Protein AF-A0A1M5Z3T8-F1 (afdb_monomer_lite)

Radius of gyration: 28.8 Å; chains: 1; bounding box: 44×48×81 Å

pLDDT: mean 83.44, std 13.47, range [49.31, 97.25]

Structure (mmCIF, N/CA/C/O backbone):
data_AF-A0A1M5Z3T8-F1
#
_entry.id   AF-A0A1M5Z3T8-F1
#
loop_
_atom_site.group_PDB
_atom_site.id
_atom_site.type_symbol
_atom_site.label_atom_id
_atom_site.label_alt_id
_atom_site.label_comp_id
_atom_site.label_asym_id
_atom_site.label_entity_id
_atom_site.label_seq_id
_atom_site.pdbx_PDB_ins_code
_atom_site.Cartn_x
_atom_site.Cartn_y
_atom_site.Cartn_z
_atom_site.occupancy
_atom_site.B_iso_or_equiv
_atom_site.auth_seq_id
_atom_site.auth_comp_id
_atom_site.auth_asym_id
_atom_site.auth_atom_id
_atom_site.pdbx_PDB_model_num
ATOM 1 N N . MET A 1 1 ? -19.976 29.732 -45.040 1.00 52.69 1 MET A N 1
ATOM 2 C CA . MET A 1 1 ? -19.047 28.698 -44.540 1.00 52.69 1 MET A CA 1
ATOM 3 C C . MET A 1 1 ? -19.872 27.448 -44.289 1.00 52.69 1 MET A C 1
ATOM 5 O O . MET A 1 1 ? -20.848 27.534 -43.551 1.00 52.69 1 MET A O 1
ATOM 9 N N . ASN A 1 2 ? -19.592 26.350 -44.991 1.00 54.47 2 ASN A N 1
ATOM 10 C CA . ASN A 1 2 ? -20.434 25.154 -44.919 1.00 54.47 2 ASN A CA 1
ATOM 11 C C . ASN A 1 2 ? -20.054 24.329 -43.684 1.00 54.47 2 ASN A C 1
ATOM 13 O O . ASN A 1 2 ? -18.873 24.131 -43.423 1.00 54.47 2 ASN A O 1
ATOM 17 N N . LYS A 1 3 ? -21.057 23.829 -42.954 1.00 58.22 3 LYS A N 1
ATOM 18 C CA . LYS A 1 3 ? -20.931 22.997 -41.741 1.00 58.22 3 LYS A CA 1
ATOM 19 C C . LYS A 1 3 ? -19.776 21.962 -41.753 1.00 58.22 3 LYS A C 1
ATOM 21 O O . LYS A 1 3 ? -19.036 21.942 -40.775 1.00 58.22 3 LYS A O 1
ATOM 26 N N . PRO A 1 4 ? -19.529 21.193 -42.837 1.00 69.88 4 PRO A N 1
ATOM 27 C CA . PRO A 1 4 ? -18.405 20.246 -42.890 1.00 69.88 4 PRO A CA 1
ATOM 28 C C . PRO A 1 4 ? -17.015 20.901 -42.827 1.00 69.88 4 PRO A C 1
ATOM 30 O O . PRO A 1 4 ? -16.107 20.354 -42.220 1.00 69.88 4 PRO A O 1
ATOM 33 N N . GLN A 1 5 ? -16.846 22.108 -43.374 1.00 70.69 5 GLN A N 1
ATOM 34 C CA . GLN A 1 5 ? -15.559 22.819 -43.344 1.00 70.69 5 GLN A CA 1
ATOM 35 C C . GLN A 1 5 ? -15.202 23.296 -41.932 1.00 70.69 5 GLN A C 1
ATOM 37 O O . GLN A 1 5 ? -14.030 23.438 -41.605 1.00 70.69 5 GLN A O 1
ATOM 42 N N . ILE A 1 6 ? -16.216 23.548 -41.099 1.00 74.88 6 ILE A N 1
ATOM 43 C CA . ILE A 1 6 ? -16.035 23.933 -39.697 1.00 74.88 6 ILE A CA 1
ATOM 44 C C . ILE A 1 6 ? -15.650 22.705 -38.869 1.00 74.88 6 ILE A C 1
ATOM 46 O O . ILE A 1 6 ? -14.782 22.806 -38.011 1.00 74.88 6 ILE A O 1
ATOM 50 N N . GLU A 1 7 ? -16.254 21.545 -39.140 1.00 73.38 7 GLU A N 1
ATOM 51 C CA . GLU A 1 7 ? -15.909 20.288 -38.465 1.00 73.38 7 GLU A CA 1
ATOM 52 C C . GLU A 1 7 ? -14.488 19.826 -38.802 1.00 73.38 7 GLU A C 1
ATOM 54 O O . GLU A 1 7 ? -13.749 19.436 -37.898 1.00 73.38 7 GLU A O 1
ATOM 59 N N . ASP A 1 8 ? -14.075 19.936 -40.065 1.00 78.62 8 ASP A N 1
ATOM 60 C CA . ASP A 1 8 ? -12.707 19.613 -40.480 1.00 78.62 8 ASP A CA 1
ATOM 61 C C . ASP A 1 8 ? -11.691 20.606 -39.904 1.00 78.62 8 ASP A C 1
ATOM 63 O O . ASP A 1 8 ? -10.666 20.192 -39.367 1.00 78.62 8 ASP A O 1
ATOM 67 N N . ALA A 1 9 ? -11.997 21.909 -39.917 1.00 78.50 9 ALA A N 1
ATOM 68 C CA . ALA A 1 9 ? -11.150 22.919 -39.283 1.00 78.50 9 ALA A CA 1
ATOM 69 C C . ALA A 1 9 ? -11.030 22.700 -37.766 1.00 78.50 9 ALA A C 1
ATOM 71 O O . ALA A 1 9 ? -9.950 22.854 -37.202 1.00 78.50 9 ALA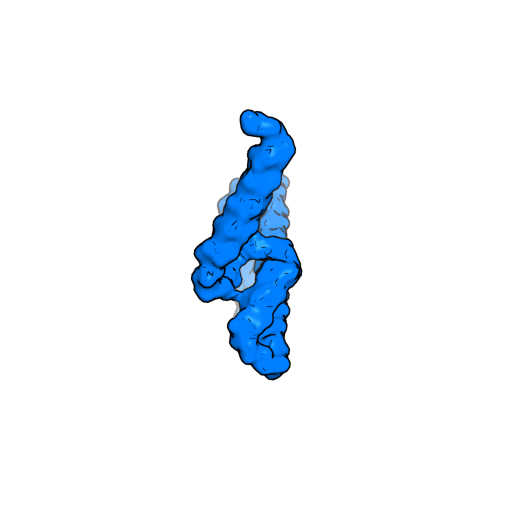 A O 1
ATOM 72 N N . PHE A 1 10 ? -12.117 22.292 -37.108 1.00 80.50 10 PHE A N 1
ATOM 73 C CA . PHE A 1 10 ? -12.120 21.986 -35.681 1.00 80.50 10 PHE A CA 1
ATOM 74 C C . PHE A 1 10 ? -11.296 20.735 -35.363 1.00 80.50 10 PHE A C 1
ATOM 76 O O . PHE A 1 10 ? -10.543 20.735 -34.394 1.00 80.50 10 PHE A O 1
ATOM 83 N N . ARG A 1 11 ? -11.386 19.684 -36.189 1.00 77.38 11 ARG A N 1
ATOM 84 C CA . ARG A 1 11 ? -10.555 18.477 -36.052 1.00 77.38 11 ARG A CA 1
ATOM 85 C C . ARG A 1 11 ? -9.074 18.782 -36.243 1.00 77.38 11 ARG A C 1
ATOM 87 O O . ARG A 1 11 ? -8.271 18.314 -35.443 1.00 77.38 11 ARG A O 1
ATOM 94 N N . SER A 1 12 ? -8.724 19.571 -37.255 1.00 80.81 12 SER A N 1
ATOM 95 C CA . SER A 1 12 ? -7.337 19.978 -37.493 1.00 80.81 12 SER A CA 1
ATOM 96 C C . SER A 1 12 ? -6.794 20.835 -36.351 1.00 80.81 12 SER A C 1
ATOM 98 O O . SER A 1 12 ? -5.709 20.549 -35.861 1.00 80.81 12 SER A O 1
ATOM 100 N N . ALA A 1 13 ? -7.578 21.793 -35.844 1.00 79.31 13 ALA A N 1
ATOM 101 C CA . ALA A 1 13 ? -7.195 22.598 -34.683 1.00 79.31 13 ALA A CA 1
ATOM 102 C C . ALA A 1 13 ? -6.996 21.744 -33.418 1.00 79.31 13 ALA A C 1
ATOM 104 O O . ALA A 1 13 ? -6.080 21.988 -32.642 1.00 79.31 13 ALA A O 1
ATOM 105 N N . LEU A 1 14 ? -7.813 20.704 -33.219 1.00 75.44 14 LEU A N 1
ATOM 106 C CA . LEU A 1 14 ? -7.650 19.760 -32.108 1.00 75.44 14 LEU A CA 1
ATOM 107 C C . LEU A 1 14 ? -6.345 18.964 -32.216 1.00 75.44 14 LEU A C 1
ATOM 109 O O . LEU A 1 14 ? -5.657 18.785 -31.217 1.00 75.44 14 LEU A O 1
ATOM 113 N N . VAL A 1 15 ? -5.997 18.523 -33.426 1.00 74.38 15 VAL A N 1
ATOM 114 C CA . VAL A 1 15 ? -4.746 17.801 -33.691 1.00 74.38 15 VAL A CA 1
ATOM 115 C C . VAL A 1 15 ? -3.532 18.716 -33.517 1.00 74.38 15 VAL A C 1
ATOM 117 O O . VAL A 1 15 ? -2.543 18.293 -32.926 1.00 74.38 15 VAL A O 1
ATOM 120 N N . GLU A 1 16 ? -3.607 19.968 -33.968 1.00 68.12 16 GLU A N 1
ATOM 121 C CA . GLU A 1 16 ? -2.548 20.964 -33.763 1.00 68.12 16 GLU A CA 1
ATOM 122 C C . GLU A 1 16 ? -2.375 21.305 -32.277 1.00 68.12 16 GLU A C 1
ATOM 124 O O . GLU A 1 16 ? -1.251 21.310 -31.788 1.00 68.12 16 GLU A O 1
ATOM 129 N N . MET A 1 17 ? -3.462 21.469 -31.517 1.00 66.88 17 MET A N 1
ATOM 130 C CA . MET A 1 17 ? -3.397 21.702 -30.067 1.00 66.88 17 MET A CA 1
ATOM 131 C C . MET A 1 17 ? -2.856 20.491 -29.286 1.00 66.88 17 MET A C 1
ATOM 133 O O . MET A 1 17 ? -2.147 20.664 -28.293 1.00 66.88 17 MET A O 1
ATOM 137 N N . GLU A 1 18 ? -3.166 19.263 -29.717 1.00 59.41 18 GLU A N 1
ATOM 138 C CA . GLU A 1 18 ? -2.564 18.041 -29.162 1.00 59.41 18 GLU A CA 1
ATOM 139 C C . GLU A 1 18 ? -1.063 17.949 -29.479 1.00 59.41 18 GLU A C 1
ATOM 141 O O . GLU A 1 18 ? -0.291 17.454 -28.656 1.00 59.41 18 GLU A O 1
ATOM 146 N N . GLN A 1 19 ? -0.636 18.450 -30.643 1.00 56.91 19 GLN A N 1
ATOM 147 C CA . GLN A 1 19 ? 0.771 18.510 -31.035 1.00 56.91 19 GLN A CA 1
ATOM 148 C C . GLN A 1 19 ? 1.520 19.657 -30.346 1.00 56.91 19 GLN A C 1
ATOM 150 O O . GLN A 1 19 ? 2.661 19.459 -29.953 1.00 56.91 19 GLN A O 1
ATOM 155 N N . GLU A 1 20 ? 0.914 20.819 -30.109 1.00 55.06 20 GLU A N 1
ATOM 156 C CA . GLU A 1 20 ? 1.538 21.938 -29.381 1.00 55.06 20 GLU A CA 1
ATOM 157 C C . GLU A 1 20 ? 1.740 21.646 -27.883 1.00 55.06 20 GLU A C 1
ATOM 159 O O . GLU A 1 20 ? 2.617 22.231 -27.247 1.00 55.06 20 GLU A O 1
ATOM 164 N N . GLN A 1 21 ? 1.008 20.682 -27.312 1.00 54.50 21 GLN A N 1
ATOM 165 C CA . GLN A 1 21 ? 1.272 20.159 -25.963 1.00 54.50 21 GLN A CA 1
ATOM 166 C C . GLN A 1 21 ? 2.484 19.211 -25.879 1.00 54.50 21 GLN A C 1
ATOM 168 O O . GLN A 1 21 ? 2.741 18.646 -24.814 1.00 54.50 21 GLN A O 1
ATOM 173 N N . SER A 1 22 ? 3.273 19.061 -26.948 1.00 50.09 22 SER A N 1
ATOM 174 C CA . SER A 1 22 ? 4.541 18.315 -26.948 1.00 50.09 22 SER A CA 1
ATOM 175 C C . SER A 1 22 ? 5.699 19.087 -26.291 1.00 50.09 22 SER A C 1
ATOM 177 O O . SER A 1 22 ? 6.797 19.224 -26.826 1.00 50.09 22 SER A O 1
ATOM 179 N N . GLY A 1 23 ? 5.481 19.545 -25.055 1.00 54.25 23 GLY A N 1
ATOM 180 C CA . GLY A 1 23 ? 6.581 19.643 -24.094 1.00 54.25 23 GLY A CA 1
ATOM 181 C C . GLY A 1 23 ? 7.142 18.242 -23.786 1.00 54.25 23 GLY A C 1
ATOM 182 O O . GLY A 1 23 ? 6.598 17.253 -24.279 1.00 54.25 23 GLY A O 1
ATOM 183 N N . PRO A 1 24 ? 8.205 18.106 -22.969 1.00 52.50 24 PRO A N 1
ATOM 184 C CA . PRO A 1 24 ? 8.707 16.787 -22.577 1.00 52.50 24 PRO A CA 1
ATOM 185 C C . PRO A 1 24 ? 7.537 15.947 -22.053 1.00 52.50 24 PRO A C 1
ATOM 187 O O . PRO A 1 24 ? 6.904 16.339 -21.070 1.00 52.50 24 PRO A O 1
ATOM 190 N N . THR A 1 25 ? 7.189 14.859 -22.748 1.00 58.25 25 THR A N 1
ATOM 191 C CA . THR A 1 25 ? 5.962 14.110 -22.462 1.00 58.25 25 THR A CA 1
ATOM 192 C C . THR A 1 25 ? 6.104 13.471 -21.087 1.00 58.25 25 THR A C 1
ATOM 194 O O . THR A 1 25 ? 6.842 12.511 -20.893 1.00 58.25 25 THR A O 1
ATOM 197 N N . GLN A 1 26 ? 5.441 14.052 -20.094 1.00 63.41 26 GLN A N 1
ATOM 198 C CA . GLN A 1 26 ? 5.452 13.545 -18.729 1.00 63.41 26 GLN A CA 1
ATOM 199 C C . GLN A 1 26 ? 4.351 12.500 -18.574 1.00 63.41 26 GLN A C 1
ATOM 201 O O . GLN A 1 26 ? 3.262 12.640 -19.133 1.00 63.41 26 GLN A O 1
ATOM 206 N N . LEU A 1 27 ? 4.611 11.463 -17.776 1.00 70.88 27 LEU A N 1
ATOM 207 C CA . LEU A 1 27 ? 3.551 10.573 -17.311 1.00 70.88 27 LEU A CA 1
ATOM 208 C C . LEU A 1 27 ? 2.607 11.383 -16.416 1.00 70.88 27 LEU A C 1
ATOM 210 O O . LEU A 1 27 ? 2.963 11.747 -15.295 1.00 70.88 27 LEU A O 1
ATOM 214 N N . THR A 1 28 ? 1.408 11.686 -16.912 1.00 76.06 28 THR A N 1
ATOM 215 C CA . THR A 1 28 ? 0.408 12.461 -16.171 1.00 76.06 28 THR A CA 1
ATOM 216 C C . THR A 1 28 ? -0.720 11.569 -15.646 1.00 76.06 28 THR A C 1
ATOM 218 O O . THR A 1 28 ? -1.045 10.543 -16.251 1.00 76.06 28 THR A O 1
ATOM 221 N N . PRO A 1 29 ? -1.403 11.970 -14.554 1.00 72.62 29 PRO A N 1
ATOM 222 C CA . PRO A 1 29 ? -2.564 11.240 -14.037 1.00 72.62 29 PRO A CA 1
ATOM 223 C C . PRO A 1 29 ? -3.740 11.114 -15.024 1.00 72.62 29 PRO A C 1
ATOM 225 O O . PRO A 1 29 ? -4.654 10.324 -14.789 1.00 72.62 29 PRO A O 1
ATOM 228 N N . SER A 1 30 ? -3.765 11.905 -16.104 1.00 73.31 30 SER A N 1
ATOM 229 C CA . SER A 1 30 ? -4.822 11.874 -17.122 1.00 73.31 30 SER A CA 1
ATOM 230 C C . SER A 1 30 ? -4.610 10.801 -18.194 1.00 73.31 30 SER A C 1
ATOM 232 O O . SER A 1 30 ? -5.548 10.510 -18.938 1.00 73.31 30 SER A O 1
ATOM 234 N N . MET A 1 31 ? -3.431 10.174 -18.260 1.00 77.56 31 MET A N 1
ATOM 235 C CA . MET A 1 31 ? -3.154 9.081 -19.192 1.00 77.56 31 MET A CA 1
ATOM 236 C C . MET A 1 31 ? -3.908 7.821 -18.771 1.00 77.56 31 MET A C 1
ATOM 238 O O . MET A 1 31 ? -3.631 7.228 -17.730 1.00 77.56 31 MET A O 1
ATOM 242 N N . ARG A 1 32 ? -4.887 7.409 -19.583 1.00 74.19 32 ARG A N 1
ATOM 243 C CA . ARG A 1 32 ? -5.799 6.291 -19.264 1.00 74.19 32 ARG A CA 1
ATOM 244 C C . ARG A 1 32 ? -5.705 5.118 -20.230 1.00 74.19 32 ARG A C 1
ATOM 246 O O . ARG A 1 32 ? -6.372 4.110 -20.014 1.00 74.19 32 ARG A O 1
ATOM 253 N N . ASN A 1 33 ? -4.923 5.241 -21.301 1.00 81.06 33 ASN A N 1
ATOM 254 C CA . ASN A 1 33 ? -4.799 4.195 -22.309 1.00 81.06 33 ASN A CA 1
ATOM 255 C C . ASN A 1 33 ? -3.338 3.821 -22.585 1.00 81.06 33 ASN A C 1
ATOM 257 O O . ASN A 1 33 ? -2.415 4.622 -22.433 1.00 81.06 33 ASN A O 1
ATOM 261 N N . GLN A 1 34 ? -3.151 2.575 -23.022 1.00 81.81 34 GLN A N 1
ATOM 262 C CA . GLN A 1 34 ? -1.839 1.983 -23.270 1.00 81.81 34 GLN A CA 1
ATOM 263 C C . GLN A 1 34 ? -1.045 2.734 -24.347 1.00 81.81 34 GLN A C 1
ATOM 265 O O . GLN A 1 34 ? 0.172 2.832 -24.241 1.00 81.81 34 GLN A O 1
ATOM 270 N N . LYS A 1 35 ? -1.716 3.284 -25.368 1.00 82.19 35 LYS A N 1
ATOM 271 C CA . LYS A 1 35 ? -1.064 4.007 -26.470 1.00 82.19 35 LYS A CA 1
ATOM 272 C C . LYS A 1 35 ? -0.396 5.295 -25.980 1.00 82.19 35 LYS A C 1
ATOM 274 O O . LYS A 1 35 ? 0.745 5.554 -26.339 1.00 82.19 35 LYS A O 1
ATOM 279 N N . GLN A 1 36 ? -1.072 6.061 -25.124 1.00 80.94 36 GLN A N 1
ATOM 280 C CA . GLN A 1 36 ? -0.521 7.271 -24.505 1.00 80.94 36 GLN A CA 1
ATOM 281 C C . GLN A 1 36 ? 0.683 6.951 -23.618 1.00 80.94 36 GLN A C 1
ATOM 283 O O . GLN A 1 36 ? 1.721 7.590 -23.747 1.00 80.94 36 GLN A O 1
ATOM 288 N N . MET A 1 37 ? 0.567 5.928 -22.764 1.00 83.88 37 MET A N 1
ATOM 289 C CA . MET A 1 37 ? 1.669 5.512 -21.891 1.00 83.88 37 MET A CA 1
ATOM 290 C C . MET A 1 37 ? 2.866 5.001 -22.695 1.00 83.88 37 MET A C 1
ATOM 292 O O . MET A 1 37 ? 4.000 5.355 -22.395 1.00 83.88 37 MET A O 1
ATOM 296 N N . ARG A 1 38 ? 2.622 4.211 -23.747 1.00 84.94 38 ARG A N 1
ATOM 297 C CA . ARG A 1 38 ? 3.681 3.701 -24.617 1.00 84.94 38 ARG A CA 1
ATOM 298 C C . ARG A 1 38 ? 4.418 4.826 -25.336 1.00 84.94 38 ARG A C 1
ATOM 300 O O . ARG A 1 38 ? 5.637 4.833 -25.307 1.00 84.94 38 ARG A O 1
ATOM 307 N N . ASN A 1 39 ? 3.698 5.792 -25.905 1.00 83.38 39 ASN A N 1
ATOM 308 C CA . ASN A 1 39 ? 4.320 6.930 -26.583 1.00 83.38 39 ASN A CA 1
ATOM 309 C C . ASN A 1 39 ? 5.274 7.706 -25.662 1.00 83.38 39 ASN A C 1
ATOM 311 O O . ASN A 1 39 ? 6.306 8.179 -26.118 1.00 83.38 39 ASN A O 1
ATOM 315 N N . VAL A 1 40 ? 4.940 7.830 -24.375 1.00 83.25 40 VAL A N 1
ATOM 316 C CA . VAL A 1 40 ? 5.816 8.469 -23.382 1.00 83.25 40 VAL A CA 1
ATOM 317 C C . VAL A 1 40 ? 7.049 7.618 -23.120 1.00 83.25 40 VAL A C 1
ATOM 319 O O . VAL A 1 40 ? 8.160 8.128 -23.149 1.00 83.25 40 VAL A O 1
ATOM 322 N N . LEU A 1 41 ? 6.857 6.322 -22.865 1.00 84.94 41 LEU A N 1
ATOM 323 C CA . LEU A 1 41 ? 7.959 5.411 -22.562 1.00 84.94 41 LEU A CA 1
ATOM 324 C C . LEU A 1 41 ? 8.928 5.271 -23.744 1.00 84.94 41 LEU A C 1
ATOM 326 O O . LEU A 1 41 ? 10.135 5.224 -23.526 1.00 84.94 41 LEU A O 1
ATOM 330 N N . ASP A 1 42 ? 8.416 5.281 -24.977 1.00 85.62 42 ASP A N 1
ATOM 331 C CA . ASP A 1 42 ? 9.223 5.229 -26.200 1.00 85.62 42 ASP A CA 1
ATOM 332 C C . ASP A 1 42 ? 10.103 6.490 -26.353 1.00 85.62 42 ASP A C 1
ATOM 334 O O . ASP A 1 42 ? 11.213 6.402 -26.869 1.00 85.62 42 ASP A O 1
ATOM 338 N N . GLN A 1 43 ? 9.666 7.652 -25.849 1.00 85.31 43 GLN A N 1
ATOM 339 C CA . GLN A 1 43 ? 10.468 8.887 -25.849 1.00 85.31 43 GLN A CA 1
ATOM 340 C C . GLN A 1 43 ? 11.576 8.913 -24.792 1.00 85.31 43 GLN A C 1
ATOM 342 O O . GLN A 1 43 ? 12.468 9.755 -24.865 1.00 85.31 43 GLN A O 1
ATOM 347 N N . LEU A 1 44 ? 11.524 8.031 -23.792 1.00 84.56 44 LEU A N 1
ATOM 348 C CA . LEU A 1 44 ? 12.538 7.976 -22.738 1.00 84.56 44 LEU A CA 1
ATOM 349 C C . LEU A 1 44 ? 13.811 7.238 -23.178 1.00 84.56 44 LEU A C 1
ATOM 351 O O . LEU A 1 44 ? 14.780 7.226 -22.422 1.00 84.56 44 LEU A O 1
ATOM 355 N N . GLU A 1 45 ? 13.797 6.612 -24.363 1.00 85.62 45 GLU A N 1
ATOM 356 C CA . GLU A 1 45 ? 14.920 5.860 -24.946 1.00 85.62 45 GLU A CA 1
ATOM 357 C C . GLU A 1 45 ? 15.541 4.843 -23.968 1.00 85.62 45 GLU A C 1
ATOM 359 O O . GLU A 1 45 ? 16.749 4.596 -23.948 1.00 85.62 45 GLU A O 1
ATOM 364 N N . TRP A 1 46 ? 14.710 4.252 -23.106 1.00 90.50 46 TRP A N 1
ATOM 365 C CA . TRP A 1 46 ? 15.163 3.294 -22.107 1.00 90.50 46 TRP A CA 1
ATOM 366 C C . TRP A 1 46 ? 15.628 1.988 -22.746 1.00 90.50 46 TRP A C 1
ATOM 368 O O . TRP A 1 46 ? 14.969 1.420 -23.613 1.00 90.50 46 TRP A O 1
ATOM 378 N N . SER A 1 47 ? 16.740 1.461 -22.238 1.00 92.88 47 SER A N 1
ATOM 379 C CA . SER A 1 47 ? 17.176 0.098 -22.542 1.00 92.88 47 SER A CA 1
ATOM 380 C C . SER A 1 47 ? 16.192 -0.941 -21.996 1.00 92.88 47 SER A C 1
ATOM 382 O O . SER A 1 47 ? 15.505 -0.702 -20.998 1.00 92.88 47 SER A O 1
ATOM 384 N N . ASP A 1 48 ? 16.212 -2.149 -22.561 1.00 92.88 48 ASP A N 1
ATOM 385 C CA . ASP A 1 48 ? 15.403 -3.279 -22.078 1.00 92.88 48 ASP A CA 1
ATOM 386 C C . ASP A 1 48 ? 15.587 -3.535 -20.576 1.00 92.88 48 ASP A C 1
ATOM 388 O O . ASP A 1 48 ? 14.637 -3.843 -19.857 1.00 92.88 48 ASP A O 1
ATOM 392 N N . LYS A 1 49 ? 16.811 -3.344 -20.067 1.00 95.38 49 LYS A N 1
ATOM 393 C CA . LYS A 1 49 ? 17.118 -3.481 -18.638 1.00 95.38 49 LYS A CA 1
ATOM 394 C C . LYS A 1 49 ? 16.392 -2.432 -17.789 1.00 95.38 49 LYS A C 1
ATOM 396 O O . LYS A 1 49 ? 15.900 -2.756 -16.711 1.00 95.38 49 LYS A O 1
ATOM 401 N N . GLN A 1 50 ? 16.328 -1.186 -18.256 1.00 94.12 50 GLN A N 1
ATOM 402 C CA . GLN A 1 50 ? 15.617 -0.108 -17.562 1.00 94.12 50 GLN A CA 1
ATOM 403 C C . GLN A 1 50 ? 14.101 -0.315 -17.615 1.00 94.12 50 GLN A C 1
ATOM 405 O O . GLN A 1 50 ? 13.436 -0.120 -16.601 1.00 94.12 50 GLN A O 1
ATOM 410 N N . LEU A 1 51 ? 13.563 -0.784 -18.747 1.00 93.12 51 LEU A N 1
ATOM 411 C CA . LEU A 1 51 ? 12.151 -1.160 -18.864 1.00 93.12 51 LEU A CA 1
ATOM 412 C C . LEU A 1 51 ? 11.792 -2.330 -17.938 1.00 93.12 51 LEU A C 1
ATOM 414 O O . LEU A 1 51 ? 10.744 -2.301 -17.292 1.00 93.12 51 LEU A O 1
ATOM 418 N N . GLY A 1 52 ? 12.675 -3.325 -17.824 1.00 95.25 52 GLY A N 1
ATOM 419 C CA . GLY A 1 52 ? 12.528 -4.435 -16.881 1.00 95.25 52 GLY A CA 1
ATOM 420 C C . GLY A 1 52 ? 12.463 -3.958 -15.430 1.00 95.25 52 GLY A C 1
ATOM 421 O O . GLY A 1 52 ? 11.522 -4.297 -14.715 1.00 95.25 52 GLY A O 1
ATOM 422 N N . LEU A 1 53 ? 13.398 -3.095 -15.021 1.00 95.75 53 LEU A N 1
ATOM 423 C CA . LEU A 1 53 ? 13.393 -2.507 -13.679 1.00 95.75 53 LEU A CA 1
ATOM 424 C C . LEU A 1 53 ? 12.134 -1.664 -13.428 1.00 95.75 53 LEU A C 1
ATOM 426 O O . LEU A 1 53 ? 11.519 -1.761 -12.369 1.00 95.75 53 LEU A O 1
ATOM 430 N N . PHE A 1 54 ? 11.722 -0.852 -14.404 1.00 92.94 54 PHE A N 1
ATOM 431 C CA . PHE A 1 54 ? 10.501 -0.057 -14.301 1.00 92.94 54 PHE A CA 1
ATOM 432 C C . PHE A 1 54 ? 9.269 -0.941 -14.088 1.00 92.94 54 PHE A C 1
ATOM 434 O O . PHE A 1 54 ? 8.453 -0.655 -13.212 1.00 92.94 54 PHE A O 1
ATOM 441 N N . LYS A 1 55 ? 9.163 -2.046 -14.835 1.00 94.62 55 LYS A N 1
ATOM 442 C CA . LYS A 1 55 ? 8.094 -3.030 -14.658 1.00 94.62 55 LYS A CA 1
ATOM 443 C C . LYS A 1 55 ? 8.086 -3.599 -13.236 1.00 94.62 55 LYS A C 1
ATOM 445 O O . LYS A 1 55 ? 7.030 -3.621 -12.616 1.00 94.62 55 LYS A O 1
ATOM 450 N N . GLU A 1 56 ? 9.234 -4.022 -12.707 1.00 97.12 56 GLU A N 1
ATOM 451 C CA . GLU A 1 56 ? 9.332 -4.574 -11.344 1.00 97.12 56 GLU A CA 1
ATOM 452 C C . GLU A 1 56 ? 8.879 -3.575 -10.270 1.00 97.12 56 GLU A C 1
ATOM 454 O O . GLU A 1 56 ? 8.139 -3.930 -9.347 1.00 97.12 56 GLU A O 1
ATOM 459 N N . VAL A 1 57 ? 9.277 -2.307 -10.410 1.00 96.81 57 VAL A N 1
ATOM 460 C CA . VAL A 1 57 ? 8.857 -1.234 -9.499 1.00 96.81 57 VAL A CA 1
ATOM 461 C C . VAL A 1 57 ? 7.347 -1.012 -9.581 1.00 96.81 57 VAL A C 1
ATOM 463 O O . VAL A 1 57 ? 6.679 -0.969 -8.548 1.00 96.81 57 VAL A O 1
ATOM 466 N N . VAL A 1 58 ? 6.790 -0.910 -10.792 1.00 94.50 58 VAL A N 1
ATOM 467 C CA . VAL A 1 58 ? 5.344 -0.726 -10.991 1.00 94.50 58 VAL A CA 1
ATOM 468 C C . VAL A 1 58 ? 4.553 -1.905 -10.421 1.00 94.50 58 VAL A C 1
ATOM 470 O O . VAL A 1 58 ? 3.578 -1.682 -9.704 1.00 94.50 58 VAL A O 1
ATOM 473 N N . ASP A 1 59 ? 4.988 -3.141 -10.673 1.00 96.69 59 ASP A N 1
ATOM 474 C CA . ASP A 1 59 ? 4.342 -4.350 -10.151 1.00 96.69 59 ASP A CA 1
ATOM 475 C C . ASP A 1 59 ? 4.330 -4.353 -8.614 1.00 96.69 59 ASP A C 1
ATOM 477 O O . ASP A 1 59 ? 3.294 -4.616 -7.996 1.00 96.69 59 ASP A O 1
ATOM 481 N N . THR A 1 60 ? 5.453 -3.981 -7.991 1.00 97.25 60 THR A N 1
ATOM 482 C CA . THR A 1 60 ? 5.564 -3.859 -6.530 1.00 97.25 60 THR A CA 1
ATOM 483 C C . THR A 1 60 ? 4.589 -2.812 -5.988 1.00 97.25 60 THR A C 1
ATOM 485 O O . THR A 1 60 ? 3.814 -3.099 -5.076 1.00 97.25 60 THR A O 1
ATOM 488 N N . MET A 1 61 ? 4.537 -1.624 -6.598 1.00 96.56 61 MET A N 1
ATOM 489 C CA . MET A 1 61 ? 3.610 -0.562 -6.189 1.00 96.56 61 MET A CA 1
ATOM 490 C C . MET A 1 61 ? 2.139 -0.980 -6.318 1.00 96.56 61 MET A C 1
ATOM 492 O O . MET A 1 61 ? 1.305 -0.600 -5.491 1.00 96.56 61 MET A O 1
ATOM 496 N N . VAL A 1 62 ? 1.790 -1.740 -7.359 1.00 96.50 62 VAL A N 1
ATOM 497 C CA . VAL A 1 62 ? 0.430 -2.268 -7.544 1.00 96.50 62 VAL A CA 1
ATOM 498 C C . VAL A 1 62 ? 0.095 -3.278 -6.446 1.00 96.50 62 VAL A C 1
ATOM 500 O O . VAL A 1 62 ? -0.982 -3.184 -5.849 1.00 96.50 62 VAL A O 1
ATOM 503 N N . ALA A 1 63 ? 1.014 -4.196 -6.138 1.00 96.25 63 ALA A N 1
ATOM 504 C CA . ALA A 1 63 ? 0.833 -5.184 -5.078 1.00 96.25 63 ALA A CA 1
ATOM 505 C C . ALA A 1 63 ? 0.633 -4.524 -3.703 1.00 96.25 63 ALA A C 1
ATOM 507 O O . ALA A 1 63 ? -0.326 -4.848 -2.999 1.00 96.25 63 ALA A O 1
ATOM 508 N N . GLU A 1 64 ? 1.465 -3.540 -3.352 1.00 96.44 64 GLU A N 1
ATOM 509 C CA . GLU A 1 64 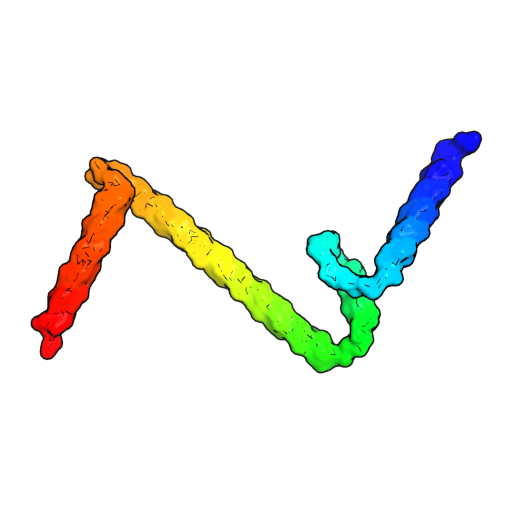? 1.355 -2.789 -2.095 1.00 96.44 64 GLU A CA 1
ATOM 510 C C . GLU A 1 64 ? 0.017 -2.047 -1.979 1.00 96.44 64 GLU A C 1
ATOM 512 O O . GLU A 1 64 ? -0.642 -2.092 -0.936 1.00 96.44 64 GLU A O 1
ATOM 517 N N . ARG A 1 65 ? -0.432 -1.390 -3.059 1.00 95.31 65 ARG A N 1
ATOM 518 C CA . ARG A 1 65 ? -1.732 -0.698 -3.087 1.00 95.31 65 ARG A CA 1
ATOM 519 C C . ARG A 1 65 ? -2.895 -1.665 -2.907 1.00 95.31 65 ARG A C 1
ATOM 521 O O . ARG A 1 65 ? -3.841 -1.351 -2.185 1.00 95.31 65 ARG A O 1
ATOM 528 N N . HIS A 1 66 ? -2.827 -2.834 -3.539 1.00 94.56 66 HIS A N 1
ATOM 529 C CA . HIS A 1 66 ? -3.844 -3.867 -3.391 1.00 94.56 66 HIS A CA 1
ATOM 530 C C . HIS A 1 66 ? -3.884 -4.413 -1.956 1.00 94.56 66 HIS A C 1
ATOM 532 O O . HIS A 1 66 ? -4.954 -4.521 -1.358 1.00 94.56 66 HIS A O 1
ATOM 538 N N . GLU A 1 67 ? -2.725 -4.691 -1.355 1.00 95.12 67 GLU A N 1
ATOM 539 C CA . GLU A 1 67 ? -2.652 -5.132 0.039 1.00 95.12 67 GLU A CA 1
ATOM 540 C C . GLU A 1 67 ? -3.191 -4.064 1.005 1.00 95.12 67 GLU A C 1
ATOM 542 O O . GLU A 1 67 ? -3.946 -4.380 1.929 1.00 95.12 67 GLU A O 1
ATOM 547 N N . ALA A 1 68 ? -2.857 -2.791 0.781 1.00 94.50 68 ALA A N 1
ATOM 548 C CA . ALA A 1 68 ? -3.375 -1.678 1.570 1.00 94.50 68 ALA A CA 1
ATOM 549 C C . ALA A 1 68 ? -4.905 -1.561 1.463 1.00 94.50 68 ALA A C 1
ATOM 551 O O . ALA A 1 68 ? -5.577 -1.380 2.481 1.00 94.50 68 ALA A O 1
ATOM 552 N N . ALA A 1 69 ? -5.465 -1.730 0.260 1.00 92.56 69 ALA A N 1
ATOM 553 C CA . ALA A 1 69 ? -6.910 -1.741 0.044 1.00 92.56 69 ALA A CA 1
ATOM 554 C C . ALA A 1 69 ? -7.590 -2.893 0.805 1.00 92.56 69 ALA A C 1
ATOM 556 O O . ALA A 1 69 ? -8.547 -2.658 1.544 1.00 92.56 69 ALA A O 1
ATOM 557 N N . LEU A 1 70 ? -7.040 -4.110 0.729 1.00 94.56 70 LEU A N 1
ATOM 558 C CA . LEU A 1 70 ? -7.540 -5.262 1.489 1.00 94.56 70 LEU A CA 1
ATOM 559 C C . LEU A 1 70 ? -7.464 -5.037 3.006 1.00 94.56 70 LEU A C 1
ATOM 561 O O . LEU A 1 70 ? -8.374 -5.416 3.746 1.00 94.56 70 LEU A O 1
ATOM 565 N N . LYS A 1 71 ? -6.386 -4.420 3.505 1.00 93.88 71 LYS A N 1
ATOM 566 C CA . LYS A 1 71 ? -6.261 -4.056 4.926 1.00 93.88 71 LYS A CA 1
ATOM 567 C C . LYS A 1 71 ? -7.343 -3.057 5.339 1.00 93.88 71 LYS A C 1
ATOM 569 O O . LYS A 1 71 ? -7.949 -3.236 6.397 1.00 93.88 71 LYS A O 1
ATOM 574 N N . ALA A 1 72 ? -7.607 -2.044 4.515 1.00 93.38 72 ALA A N 1
ATOM 575 C CA . ALA A 1 72 ? -8.648 -1.053 4.774 1.00 93.38 72 ALA A CA 1
ATOM 576 C C . ALA A 1 72 ? -10.048 -1.691 4.807 1.00 93.38 72 ALA A C 1
ATOM 578 O O . ALA A 1 72 ? -10.813 -1.440 5.739 1.00 93.38 72 ALA A O 1
ATOM 579 N N . GLU A 1 73 ? -10.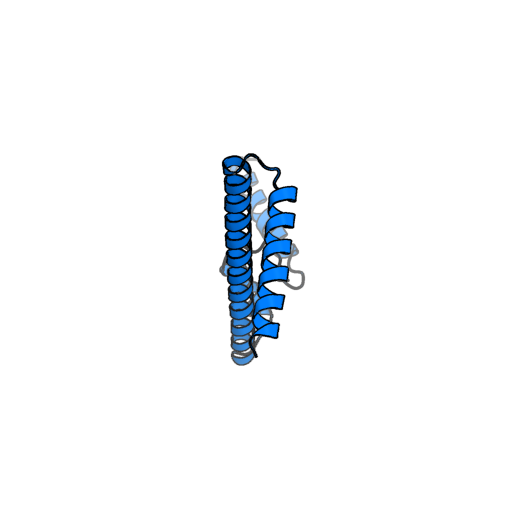348 -2.580 3.859 1.00 94.06 73 GLU A N 1
ATOM 580 C CA . GLU A 1 73 ? -11.610 -3.325 3.804 1.00 94.06 73 GLU A CA 1
ATOM 581 C C . GLU A 1 73 ? -11.810 -4.206 5.048 1.00 94.06 73 GLU A C 1
ATOM 583 O O . GLU A 1 73 ? -12.864 -4.180 5.695 1.00 94.06 73 GLU A O 1
ATOM 588 N N . ARG A 1 74 ? -10.771 -4.950 5.446 1.00 95.00 74 ARG A N 1
ATOM 589 C CA . ARG A 1 74 ? -10.795 -5.759 6.674 1.00 95.00 74 ARG A CA 1
ATOM 590 C C . ARG A 1 74 ? -11.044 -4.887 7.899 1.00 95.00 74 ARG A C 1
ATOM 592 O O . ARG A 1 74 ? -11.884 -5.230 8.727 1.00 95.00 74 ARG A O 1
ATOM 599 N N . LEU A 1 75 ? -10.357 -3.749 8.012 1.00 94.19 75 LEU A N 1
ATOM 600 C CA . LEU A 1 75 ? -10.538 -2.818 9.126 1.00 94.19 75 LEU A CA 1
ATOM 601 C C . LEU A 1 75 ? -11.967 -2.266 9.180 1.00 94.19 75 LEU A C 1
ATOM 603 O O . LEU A 1 75 ? -12.560 -2.209 10.257 1.00 94.19 75 LEU A O 1
ATOM 607 N N . GLN A 1 76 ? -12.541 -1.898 8.034 1.00 94.25 76 GLN A N 1
ATOM 608 C CA . GLN A 1 76 ? -13.932 -1.461 7.945 1.00 94.25 76 GLN A CA 1
ATOM 609 C C . GLN A 1 76 ? -14.897 -2.571 8.376 1.00 94.25 76 GLN A C 1
ATOM 611 O O . GLN A 1 76 ? -15.814 -2.319 9.158 1.00 94.25 76 GLN A O 1
ATOM 616 N N . THR A 1 77 ? -14.647 -3.807 7.945 1.00 95.12 77 THR A N 1
ATOM 617 C CA . THR A 1 77 ? -15.432 -4.979 8.351 1.00 95.12 77 THR A CA 1
ATOM 618 C C . THR A 1 77 ? -15.363 -5.205 9.862 1.00 95.12 77 THR A C 1
ATOM 620 O O . THR A 1 77 ? -16.390 -5.422 10.504 1.00 95.12 77 THR A O 1
ATOM 623 N N . TYR A 1 78 ? -14.175 -5.113 10.465 1.00 93.94 78 TYR A N 1
ATOM 624 C CA . TYR A 1 78 ? -14.022 -5.227 11.917 1.00 93.94 78 TYR A CA 1
ATOM 625 C C . TYR A 1 78 ? -14.746 -4.111 12.666 1.00 93.94 78 TYR A C 1
ATOM 627 O O . TYR A 1 78 ? -15.449 -4.394 13.633 1.00 93.94 78 TYR A O 1
ATOM 635 N N . ARG A 1 79 ? -14.648 -2.861 12.199 1.00 93.12 79 ARG A N 1
ATOM 636 C CA . ARG A 1 79 ? -15.405 -1.738 12.774 1.00 93.12 79 ARG A CA 1
ATOM 637 C C . ARG A 1 79 ? -16.908 -2.004 12.732 1.00 93.12 79 ARG A C 1
ATOM 639 O O . ARG A 1 79 ? -17.576 -1.818 13.742 1.00 93.12 79 ARG A O 1
ATOM 646 N N . ALA A 1 80 ? -17.428 -2.498 11.608 1.00 94.69 80 ALA A N 1
ATOM 647 C CA . ALA A 1 80 ? -18.839 -2.857 11.485 1.00 94.69 80 ALA A CA 1
ATOM 648 C C . ALA A 1 80 ? -19.244 -3.964 12.475 1.00 94.69 80 ALA A C 1
ATOM 650 O O . ALA A 1 80 ? -20.265 -3.837 13.148 1.00 94.69 80 ALA A O 1
ATOM 651 N N . LYS A 1 81 ? -18.417 -5.007 12.631 1.00 96.19 81 LYS A N 1
ATOM 652 C CA . LYS A 1 81 ? -18.646 -6.071 13.625 1.00 96.19 81 LYS A CA 1
ATOM 653 C C . LYS A 1 81 ? -18.678 -5.531 15.054 1.00 96.19 81 LYS A C 1
ATOM 655 O O . LYS A 1 81 ? -19.574 -5.889 15.805 1.00 96.19 81 LYS A O 1
ATOM 660 N N . LEU A 1 82 ? -17.743 -4.652 15.416 1.00 95.31 82 LEU A N 1
ATOM 661 C CA . LEU A 1 82 ? -17.704 -4.033 16.744 1.00 95.31 82 LEU A CA 1
ATOM 662 C C . LEU A 1 82 ? -18.926 -3.143 17.001 1.00 95.31 82 LEU A C 1
ATOM 664 O O . LEU A 1 82 ? -19.475 -3.163 18.096 1.00 95.31 82 LEU A O 1
ATOM 668 N N . ILE A 1 83 ? -19.387 -2.397 15.995 1.00 94.38 83 ILE A N 1
ATOM 669 C CA . ILE A 1 83 ? -20.616 -1.595 16.096 1.00 94.38 83 ILE A CA 1
ATOM 670 C C . ILE A 1 83 ? -21.841 -2.492 16.306 1.00 94.38 83 ILE A C 1
ATOM 672 O O . ILE A 1 83 ? -22.712 -2.166 17.111 1.00 94.38 83 ILE A O 1
ATOM 676 N N . ASN A 1 84 ? -21.933 -3.611 15.589 1.00 95.25 84 ASN A N 1
ATOM 677 C CA . ASN A 1 84 ? -23.039 -4.550 15.774 1.00 95.25 84 ASN A CA 1
ATOM 678 C C . ASN A 1 84 ? -22.986 -5.192 17.162 1.00 95.25 84 ASN A C 1
ATOM 680 O O . ASN A 1 84 ? -23.989 -5.185 17.866 1.00 95.25 84 ASN A O 1
ATOM 684 N N . LEU A 1 85 ? -21.803 -5.618 17.603 1.00 95.12 85 LEU A N 1
ATOM 685 C CA . LEU A 1 85 ? -21.607 -6.183 18.933 1.00 95.12 85 LEU A CA 1
ATOM 686 C C . LEU A 1 85 ? -21.960 -5.185 20.046 1.00 95.12 85 LEU A C 1
ATOM 688 O O . LEU A 1 85 ? -22.598 -5.560 21.025 1.00 95.12 85 LEU A O 1
ATOM 692 N N . SER A 1 86 ? -21.595 -3.905 19.907 1.00 95.88 86 SER A N 1
ATOM 693 C CA . SER A 1 86 ? -21.947 -2.898 20.916 1.00 95.88 86 SER A CA 1
ATOM 694 C C . SER A 1 86 ? -23.465 -2.735 21.026 1.00 95.88 86 SER A C 1
ATOM 696 O O . SER A 1 86 ? -23.996 -2.639 22.128 1.00 95.88 86 SER A O 1
ATOM 698 N N . LYS A 1 87 ? -24.175 -2.772 19.888 1.00 95.25 87 LYS A N 1
ATOM 699 C CA . LYS A 1 87 ? -25.644 -2.744 19.854 1.00 95.25 87 LYS A CA 1
ATOM 700 C C . LYS A 1 87 ? -26.257 -3.990 20.493 1.00 95.25 87 LYS A C 1
ATOM 702 O O . LYS A 1 87 ? -27.180 -3.845 21.285 1.00 95.25 87 LYS A O 1
ATOM 707 N N . GLU A 1 88 ? -25.744 -5.180 20.179 1.00 95.81 88 GLU A N 1
ATOM 708 C CA . GLU A 1 88 ? -26.209 -6.453 20.753 1.00 95.81 88 GLU A CA 1
ATOM 709 C C . GLU A 1 88 ? -26.060 -6.484 22.278 1.00 95.81 88 GLU A C 1
ATOM 711 O O . GLU A 1 88 ? -26.949 -6.953 22.983 1.00 95.81 88 GLU A O 1
ATOM 716 N N . LEU A 1 89 ? -24.961 -5.932 22.791 1.00 94.94 89 LEU A N 1
ATOM 717 C CA . LEU A 1 89 ? -24.685 -5.842 24.225 1.00 94.94 89 LEU A CA 1
ATOM 718 C C . LEU A 1 89 ? -25.368 -4.646 24.908 1.00 94.94 89 LEU A C 1
ATOM 720 O O . LEU A 1 89 ? -25.255 -4.497 26.122 1.00 94.94 89 LEU A O 1
ATOM 724 N N . GLY A 1 90 ? -26.045 -3.777 24.152 1.00 95.88 90 GLY A N 1
ATOM 725 C CA . GLY A 1 90 ? -26.686 -2.574 24.687 1.00 95.88 90 GLY A CA 1
ATOM 726 C C . GLY A 1 90 ? -25.708 -1.549 25.276 1.00 95.88 90 GLY A C 1
ATOM 727 O O . GLY A 1 90 ? -26.113 -0.725 26.093 1.00 95.88 90 GLY A O 1
ATOM 728 N N . ILE A 1 91 ? -24.432 -1.585 24.879 1.00 94.94 91 ILE A N 1
ATOM 729 C CA . ILE A 1 91 ? -23.389 -0.666 25.355 1.00 94.94 91 ILE A CA 1
ATOM 730 C C . ILE A 1 91 ? -22.917 0.260 24.235 1.00 94.94 91 ILE A C 1
ATOM 732 O O . ILE A 1 91 ? -23.049 -0.025 23.043 1.00 94.94 91 ILE A O 1
ATOM 736 N N . SER A 1 92 ? -22.327 1.395 24.602 1.00 94.75 92 SER A N 1
ATOM 737 C CA . SER A 1 92 ? -21.705 2.275 23.612 1.00 94.75 92 SER A CA 1
ATOM 738 C C . SER A 1 92 ? -20.460 1.628 22.996 1.00 94.75 92 SER A C 1
ATOM 740 O O . SER A 1 92 ? -19.763 0.831 23.626 1.00 94.75 92 SER A O 1
ATOM 742 N N . TYR A 1 93 ? -20.130 2.029 21.767 1.00 91.38 93 TYR A N 1
ATOM 743 C CA . TYR A 1 93 ? -18.914 1.583 21.082 1.00 91.38 93 TYR A CA 1
ATOM 744 C C . TYR A 1 93 ? -17.639 1.858 21.901 1.00 91.38 93 TYR A C 1
ATOM 746 O O . TYR A 1 93 ? -16.745 1.021 21.952 1.00 91.38 93 TYR A O 1
ATOM 754 N N . GLN A 1 94 ? -17.570 3.004 22.589 1.00 92.94 94 GLN A N 1
ATOM 755 C CA . GLN A 1 94 ? -16.432 3.341 23.452 1.00 92.94 94 GLN A CA 1
ATOM 756 C C . GLN A 1 94 ? -16.338 2.419 24.669 1.00 92.94 94 GLN A C 1
ATOM 758 O O . GLN A 1 94 ? -15.256 1.929 24.974 1.00 92.94 94 GLN A O 1
ATOM 763 N N . GLN A 1 95 ? -17.465 2.116 25.322 1.00 93.31 95 GLN A N 1
ATOM 764 C CA . GLN A 1 95 ? -17.486 1.154 26.428 1.00 93.31 95 GLN A CA 1
ATOM 765 C C . GLN A 1 95 ? -17.011 -0.227 25.972 1.00 93.31 95 GLN A C 1
ATOM 767 O O . GLN A 1 95 ? -16.174 -0.821 26.644 1.00 93.31 95 GLN A O 1
ATOM 772 N N . LEU A 1 96 ? -17.469 -0.695 24.804 1.00 94.31 96 LEU A N 1
ATOM 773 C CA . LEU A 1 96 ? -17.005 -1.957 24.226 1.00 94.31 96 LEU A CA 1
ATOM 774 C C . LEU A 1 96 ? -15.479 -1.964 24.033 1.00 94.31 96 LEU A C 1
ATOM 776 O O . LEU A 1 96 ? -14.820 -2.922 24.431 1.00 94.31 96 LEU A O 1
ATOM 780 N N . LEU A 1 97 ? -14.908 -0.902 23.454 1.00 92.88 97 LEU A N 1
ATOM 781 C CA . LEU A 1 97 ? -13.460 -0.805 23.236 1.00 92.88 97 LEU A CA 1
ATOM 782 C C . LEU A 1 97 ? -12.664 -0.818 24.544 1.00 92.88 97 LEU A C 1
ATOM 784 O O . LEU A 1 97 ? -11.653 -1.521 24.631 1.00 92.88 97 LEU A O 1
ATOM 788 N N . THR A 1 98 ? -13.119 -0.080 25.558 1.00 93.88 98 THR A N 1
ATOM 789 C CA . THR A 1 98 ? -12.489 -0.070 26.883 1.00 93.88 98 THR A CA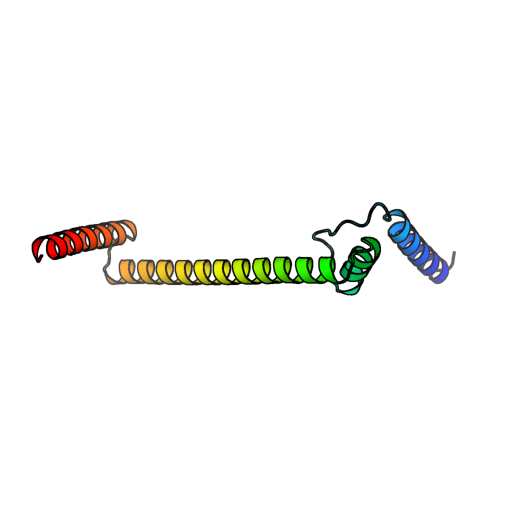 1
ATOM 790 C C . THR A 1 98 ? -12.517 -1.466 27.495 1.00 93.88 98 THR A C 1
ATOM 792 O O . THR A 1 98 ? -11.465 -2.002 27.832 1.00 93.88 98 THR A O 1
ATOM 795 N N . THR A 1 99 ? -13.684 -2.120 27.520 1.00 92.31 99 THR A N 1
ATOM 796 C CA . THR A 1 99 ? -13.825 -3.481 28.057 1.00 92.31 99 THR A CA 1
ATOM 797 C C . THR A 1 99 ? -12.920 -4.481 27.337 1.00 92.31 99 THR A C 1
ATOM 799 O O . THR A 1 99 ? -12.237 -5.270 27.988 1.00 92.31 99 THR A O 1
ATOM 802 N N . MET A 1 100 ? -12.854 -4.441 26.003 1.00 91.19 100 MET A N 1
ATOM 803 C CA . MET A 1 100 ? -11.975 -5.331 25.235 1.00 91.19 100 MET A CA 1
ATOM 804 C C . MET A 1 100 ? -10.488 -5.097 25.538 1.00 91.19 100 MET A C 1
ATOM 806 O O . MET A 1 100 ? -9.719 -6.056 25.629 1.00 91.19 100 MET A O 1
ATOM 810 N N . THR A 1 101 ? -10.080 -3.838 25.711 1.00 91.81 101 THR A N 1
ATOM 811 C CA . THR A 1 101 ? -8.691 -3.473 26.035 1.00 91.81 101 THR A CA 1
ATOM 812 C C . THR A 1 101 ? -8.315 -3.934 27.443 1.00 91.81 101 THR A C 1
ATOM 814 O O . THR A 1 101 ? -7.250 -4.525 27.644 1.00 91.81 101 THR A O 1
ATOM 817 N N . ASP A 1 102 ? -9.218 -3.742 28.404 1.00 91.06 102 ASP A N 1
ATOM 818 C CA . ASP A 1 102 ? -9.035 -4.172 29.787 1.00 91.06 102 ASP A CA 1
ATOM 819 C C . ASP A 1 102 ? -8.915 -5.699 29.876 1.00 91.06 102 ASP A C 1
ATOM 821 O O . ASP A 1 102 ? -7.983 -6.208 30.505 1.00 91.06 102 ASP A O 1
ATOM 825 N N . MET A 1 103 ? -9.776 -6.444 29.173 1.00 88.88 103 MET A N 1
ATOM 826 C CA . MET A 1 103 ? -9.713 -7.911 29.103 1.00 88.88 103 MET A CA 1
ATOM 827 C C . MET A 1 103 ? -8.385 -8.419 28.527 1.00 88.88 103 MET A C 1
ATOM 829 O O . MET A 1 103 ? -7.801 -9.370 29.053 1.00 88.88 103 MET A O 1
ATOM 833 N N . GLU A 1 104 ? -7.876 -7.784 27.470 1.00 87.19 104 GLU A N 1
ATOM 834 C CA . GLU A 1 104 ? -6.582 -8.137 26.878 1.00 87.19 104 GLU A CA 1
ATOM 835 C C . GLU A 1 104 ? -5.423 -7.867 27.854 1.00 87.19 104 GLU A C 1
ATOM 837 O O . GLU A 1 104 ? -4.504 -8.682 27.978 1.00 87.19 104 GLU A O 1
ATOM 842 N N . SER A 1 105 ? -5.482 -6.764 28.608 1.00 82.75 105 SER A N 1
ATOM 843 C CA . SER A 1 105 ? -4.474 -6.439 29.624 1.00 82.75 105 SER A CA 1
ATOM 844 C C . SER A 1 105 ? -4.426 -7.479 30.755 1.00 82.75 105 SER A C 1
ATOM 846 O O . SER A 1 105 ? -3.341 -7.885 31.184 1.00 82.75 105 SER A O 1
ATOM 848 N N . VAL A 1 106 ? -5.590 -7.976 31.189 1.00 79.81 106 VAL A N 1
ATOM 849 C CA . VAL A 1 106 ? -5.709 -9.027 32.210 1.00 79.81 106 VAL A CA 1
ATOM 850 C C . VAL A 1 106 ? -5.167 -10.354 31.679 1.00 79.81 106 VAL A C 1
ATOM 852 O O . VAL A 1 106 ? -4.376 -11.013 32.355 1.00 79.81 106 VAL A O 1
ATOM 855 N N . LYS A 1 107 ? -5.509 -10.714 30.437 1.00 82.06 107 LYS A N 1
ATOM 856 C CA . LYS A 1 107 ? -5.030 -11.941 29.785 1.00 82.06 107 LYS A CA 1
ATOM 857 C C . LYS A 1 107 ? -3.504 -11.980 29.649 1.00 82.06 107 LYS A C 1
ATOM 859 O O . LYS A 1 107 ? -2.898 -13.032 29.846 1.00 82.06 107 LYS A O 1
ATOM 864 N N . ARG A 1 108 ? -2.865 -10.846 29.341 1.00 7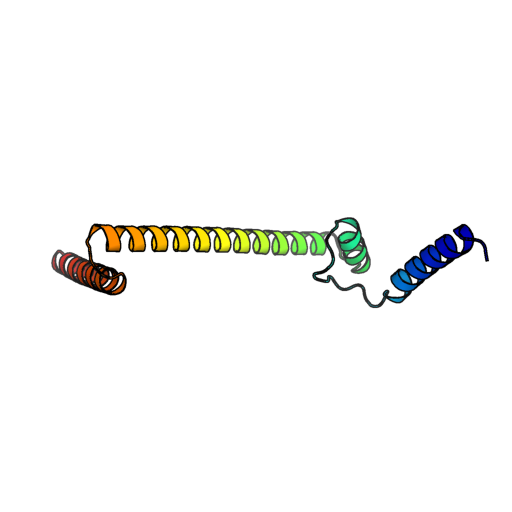6.44 108 ARG A N 1
ATOM 865 C CA . ARG A 1 108 ? -1.393 -10.746 29.273 1.00 76.44 108 ARG A CA 1
ATOM 866 C C . ARG A 1 108 ? -0.733 -10.929 30.637 1.00 76.44 108 ARG A C 1
ATOM 868 O O . ARG A 1 108 ? 0.248 -11.657 30.732 1.00 76.44 108 ARG A O 1
ATOM 875 N N . LYS A 1 109 ? -1.294 -10.337 31.697 1.00 73.06 109 LYS A N 1
ATOM 876 C CA . LYS A 1 109 ? -0.785 -10.516 33.069 1.00 73.06 109 LYS A CA 1
ATOM 877 C C . LYS A 1 109 ? -0.883 -11.968 33.540 1.00 73.06 109 LYS A C 1
ATOM 879 O O . LYS A 1 109 ? 0.031 -12.451 34.193 1.00 73.06 109 LYS A O 1
ATOM 884 N N . GLN A 1 110 ? -1.954 -12.676 33.181 1.00 72.88 110 GLN A N 1
ATOM 885 C CA . GLN A 1 110 ? -2.108 -14.093 33.525 1.00 7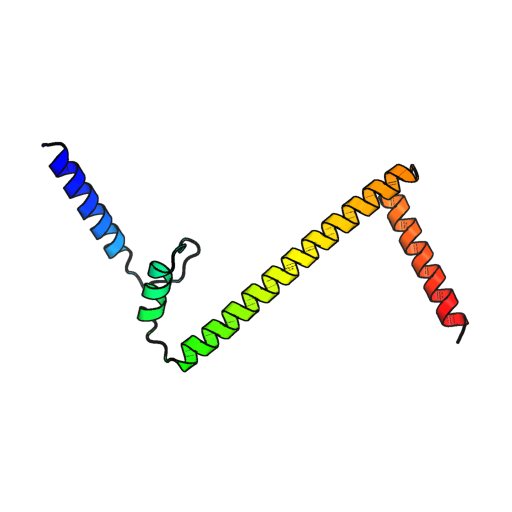2.88 110 GLN A CA 1
ATOM 886 C C . GLN A 1 110 ? -1.098 -14.991 32.798 1.00 72.88 110 GLN A C 1
ATOM 888 O O . GLN A 1 110 ? -0.561 -15.909 33.410 1.00 72.88 110 GLN A O 1
ATOM 893 N N . ARG A 1 111 ? -0.789 -14.705 31.525 1.00 74.19 111 ARG A N 1
ATOM 894 C CA . ARG A 1 111 ? 0.245 -15.440 30.776 1.00 74.19 111 ARG A CA 1
ATOM 895 C C . ARG A 1 111 ? 1.636 -15.261 31.378 1.00 74.19 111 ARG A C 1
ATOM 897 O O . ARG A 1 111 ? 2.320 -16.248 31.579 1.00 74.19 111 ARG A O 1
ATOM 904 N N . ASN A 1 112 ? 2.005 -14.036 31.743 1.00 71.88 112 ASN A N 1
ATOM 905 C CA . ASN A 1 112 ? 3.331 -13.745 32.299 1.00 71.88 112 ASN A CA 1
ATOM 906 C C . ASN A 1 112 ? 3.545 -14.271 33.731 1.00 71.88 112 ASN A C 1
ATOM 908 O O . ASN A 1 112 ? 4.677 -14.303 34.188 1.00 71.88 112 ASN A O 1
ATOM 912 N N . ASN A 1 113 ? 2.476 -14.644 34.442 1.00 65.06 113 ASN A N 1
ATOM 913 C CA . ASN A 1 113 ? 2.545 -15.245 35.779 1.00 65.06 113 ASN A CA 1
ATOM 914 C C . ASN A 1 113 ? 2.473 -16.786 35.748 1.00 65.06 113 ASN A C 1
ATOM 916 O O . ASN A 1 113 ? 2.389 -17.403 36.808 1.00 65.06 113 ASN A O 1
ATOM 920 N N . SER A 1 114 ? 2.406 -17.390 34.555 1.00 58.50 114 SER A N 1
ATOM 921 C CA . SER A 1 114 ? 2.321 -18.847 34.361 1.00 58.50 114 SER A CA 1
ATOM 922 C C . SER A 1 114 ? 3.628 -19.467 33.834 1.00 58.50 114 SER A C 1
ATOM 924 O O . SER A 1 114 ? 3.644 -20.672 33.591 1.00 58.50 114 SER A O 1
ATOM 926 N N . ASP A 1 115 ? 4.678 -18.654 33.675 1.00 49.31 115 ASP A N 1
ATOM 927 C CA . ASP A 1 115 ? 6.074 -19.033 33.394 1.00 49.31 115 ASP A CA 1
ATOM 928 C C . ASP A 1 115 ? 6.938 -18.744 34.637 1.00 49.31 115 ASP A C 1
ATOM 930 O O . ASP A 1 115 ? 7.918 -19.488 34.870 1.00 49.31 115 ASP A O 1
#

Secondary structure (DSSP, 8-state):
--HHHHHHHHHHHHHHHHHHT-SS----TT--SHHHHHHHHHHTT--HHHHHHHHHHHHHHHHHHHHHHHHHHHHHHHHHHHHHHHHHTT--HHHHHHHHHHHHHHHHHHHHT--

Foldseek 3Di:
DDPVVVVVVVVVVVVVVVVVPPDLLDDDPPDDDPVSVVVNVVVVVDDPVVVVVVVVVVVVVVVVVVVVVVVVVVVVVVVVVLCVVCVVVVHDSVVSVVVVVVVVVVVVVVVVVVD

Organism: NCBI:txid299255

Sequence (115 aa):
MNKPQIEDAFRSALVEMEQEQSGPTQLTPSMRNQKQMRNVLDQLEWSDKQLGLFKEVVDTMVAERHEAALKAERLQTYRAKLINLSKELGISYQQLLTTMTDMESVKRKQRNNSD